Protein AF-A0A920FEV2-F1 (afdb_monomer)

Structure (mmCIF, N/CA/C/O backbone):
data_AF-A0A920FEV2-F1
#
_entry.id   AF-A0A920FEV2-F1
#
loop_
_atom_site.group_PDB
_atom_site.id
_atom_site.type_symbol
_atom_site.label_atom_id
_atom_site.label_alt_id
_atom_site.label_comp_id
_atom_site.label_asym_id
_atom_site.label_entity_id
_atom_site.label_seq_id
_atom_site.pdbx_PDB_ins_code
_atom_site.Cartn_x
_atom_site.Cartn_y
_atom_site.Cartn_z
_atom_site.occupancy
_atom_site.B_iso_or_equiv
_atom_site.auth_seq_id
_atom_site.auth_comp_id
_atom_site.auth_asym_id
_atom_site.auth_atom_id
_atom_site.pdbx_PDB_model_num
ATOM 1 N N . MET A 1 1 ? 6.064 -17.464 8.080 1.00 49.12 1 MET A N 1
ATOM 2 C CA . MET A 1 1 ? 6.009 -16.002 7.852 1.00 49.12 1 MET A CA 1
ATOM 3 C C . MET A 1 1 ? 7.386 -15.571 7.373 1.00 49.12 1 MET A C 1
ATOM 5 O O . MET A 1 1 ? 8.343 -16.009 7.999 1.00 49.12 1 MET A O 1
ATOM 9 N N . PRO A 1 2 ? 7.535 -14.781 6.298 1.00 56.84 2 PRO A N 1
ATOM 10 C CA . PRO A 1 2 ? 8.812 -14.140 6.016 1.00 56.84 2 PRO A CA 1
ATOM 11 C C . PRO A 1 2 ? 9.171 -13.277 7.224 1.00 56.84 2 PRO A C 1
ATOM 13 O O . PRO A 1 2 ? 8.296 -12.681 7.861 1.00 56.84 2 PRO A O 1
ATOM 16 N N . MET A 1 3 ? 10.450 -13.237 7.556 1.00 66.69 3 MET A N 1
ATOM 17 C CA . MET A 1 3 ? 10.929 -12.432 8.664 1.00 66.69 3 MET A CA 1
ATOM 18 C C . MET A 1 3 ? 10.697 -10.952 8.333 1.00 66.69 3 MET A C 1
ATOM 20 O O . MET A 1 3 ? 11.268 -10.420 7.382 1.00 66.69 3 MET A O 1
ATOM 24 N N . PHE A 1 4 ? 9.823 -10.287 9.090 1.00 81.12 4 PHE A N 1
ATOM 25 C CA . PHE A 1 4 ? 9.711 -8.835 9.030 1.00 81.12 4 PHE A CA 1
ATOM 26 C C . PHE A 1 4 ? 10.949 -8.242 9.695 1.00 81.12 4 PHE A C 1
ATOM 28 O O . PHE A 1 4 ? 11.133 -8.378 10.903 1.00 81.12 4 PHE A O 1
ATOM 35 N N . ILE A 1 5 ? 11.789 -7.589 8.899 1.00 90.75 5 ILE A N 1
ATOM 36 C CA . ILE A 1 5 ? 12.959 -6.871 9.393 1.00 90.75 5 ILE A CA 1
ATOM 37 C C . ILE A 1 5 ? 12.549 -5.400 9.527 1.00 90.75 5 ILE A C 1
ATOM 39 O O . ILE A 1 5 ? 12.318 -4.762 8.495 1.00 90.75 5 ILE A O 1
ATOM 43 N N . PRO A 1 6 ? 12.428 -4.844 10.748 1.00 90.69 6 PRO A N 1
ATOM 44 C CA . PRO A 1 6 ? 11.938 -3.486 10.992 1.00 90.69 6 PRO A CA 1
ATOM 45 C C . PRO A 1 6 ? 13.011 -2.422 10.704 1.00 90.69 6 PRO A C 1
ATOM 47 O O . PRO A 1 6 ? 13.294 -1.571 11.542 1.00 90.69 6 PRO A O 1
ATOM 50 N N . SER A 1 7 ? 13.637 -2.462 9.528 1.00 95.12 7 SER A N 1
ATOM 51 C CA . SER A 1 7 ? 14.662 -1.501 9.118 1.00 95.12 7 SER A CA 1
ATOM 52 C C . SER A 1 7 ? 14.256 -0.759 7.851 1.00 95.12 7 SER A C 1
ATOM 54 O O . SER A 1 7 ? 13.486 -1.260 7.027 1.00 95.12 7 SER A O 1
ATOM 56 N N . LYS A 1 8 ? 14.796 0.454 7.685 1.00 95.69 8 LYS A N 1
ATOM 57 C CA . LYS A 1 8 ? 14.594 1.243 6.466 1.00 95.69 8 LYS A CA 1
ATOM 58 C C . LYS A 1 8 ? 15.140 0.507 5.244 1.00 95.69 8 LYS A C 1
ATOM 60 O O . LYS A 1 8 ? 14.426 0.408 4.258 1.00 95.69 8 LYS A O 1
ATOM 65 N N . ASN A 1 9 ? 16.340 -0.066 5.330 1.00 97.19 9 ASN A N 1
ATOM 66 C CA . ASN A 1 9 ? 16.952 -0.788 4.209 1.00 97.19 9 ASN A CA 1
ATOM 67 C C . ASN A 1 9 ? 16.089 -1.974 3.763 1.00 97.19 9 ASN A C 1
ATOM 69 O O . ASN A 1 9 ? 15.736 -2.044 2.594 1.00 97.19 9 ASN A O 1
ATOM 73 N N . ALA A 1 10 ? 15.609 -2.800 4.699 1.00 95.81 10 ALA A N 1
ATOM 74 C CA . ALA A 1 10 ? 14.723 -3.917 4.363 1.00 95.81 10 ALA A CA 1
ATOM 75 C C . ALA A 1 10 ? 13.406 -3.458 3.712 1.00 95.81 10 ALA A C 1
ATOM 77 O O . ALA A 1 10 ? 12.867 -4.141 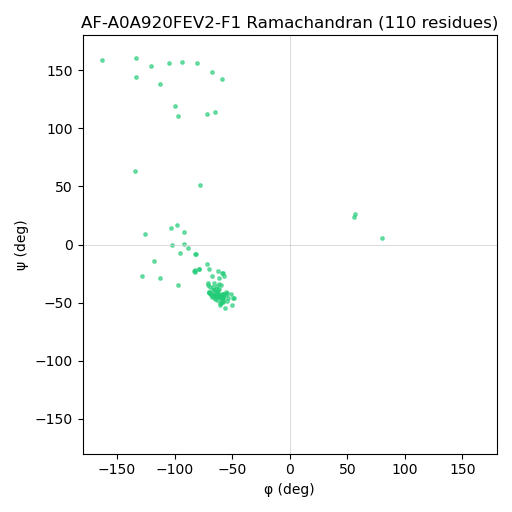2.841 1.00 95.81 10 ALA A O 1
ATOM 78 N N . ALA A 1 11 ? 12.886 -2.291 4.111 1.00 96.25 11 ALA A N 1
ATOM 79 C CA . ALA A 1 11 ? 11.718 -1.696 3.473 1.00 96.25 11 ALA A CA 1
ATOM 80 C C . ALA A 1 11 ? 12.004 -1.291 2.019 1.00 96.25 11 ALA A C 1
ATOM 82 O O . ALA A 1 11 ? 11.190 -1.571 1.143 1.00 96.25 11 ALA A O 1
ATOM 83 N N . LEU A 1 12 ? 13.147 -0.643 1.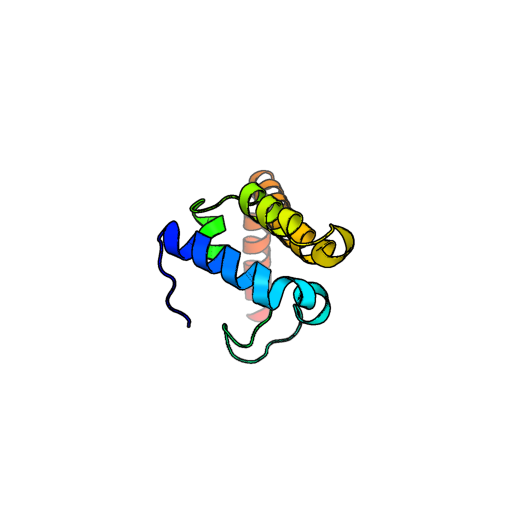766 1.00 97.50 12 LEU A N 1
ATOM 84 C CA . LEU A 1 12 ? 13.565 -0.216 0.427 1.00 97.50 12 LEU A CA 1
ATOM 85 C C . LEU A 1 12 ? 13.819 -1.421 -0.484 1.00 97.50 12 LEU A C 1
ATOM 87 O O . LEU A 1 12 ? 13.301 -1.458 -1.598 1.00 97.50 12 LEU A O 1
ATOM 91 N N . ASP A 1 13 ? 14.521 -2.436 0.017 1.00 96.38 13 ASP A N 1
ATOM 92 C CA . ASP A 1 13 ? 14.793 -3.673 -0.716 1.00 96.38 13 ASP A CA 1
ATOM 93 C C . ASP A 1 13 ? 13.486 -4.371 -1.101 1.00 96.38 13 ASP A C 1
ATOM 95 O O . ASP A 1 13 ? 13.285 -4.738 -2.258 1.00 96.38 13 ASP A O 1
ATOM 99 N N . ARG A 1 14 ? 12.536 -4.462 -0.159 1.00 95.31 14 ARG A N 1
ATOM 100 C CA . ARG A 1 14 ? 11.211 -5.036 -0.420 1.00 95.31 14 ARG A CA 1
ATOM 101 C C . ARG A 1 14 ? 10.425 -4.239 -1.460 1.00 95.31 14 ARG A C 1
ATOM 103 O O . ARG A 1 14 ? 9.747 -4.850 -2.283 1.00 95.31 14 ARG A O 1
ATOM 110 N N . VAL A 1 15 ? 10.472 -2.903 -1.414 1.00 97.31 15 VAL A N 1
ATOM 111 C CA . VAL A 1 15 ? 9.822 -2.038 -2.414 1.00 97.31 15 VAL A CA 1
ATOM 112 C C . VAL A 1 15 ? 10.396 -2.324 -3.796 1.00 97.31 15 VAL A C 1
ATOM 114 O O . VAL A 1 15 ? 9.630 -2.619 -4.710 1.00 97.31 15 VAL A O 1
ATOM 117 N N . ASN A 1 16 ? 11.721 -2.291 -3.927 1.00 97.19 16 ASN A N 1
ATOM 118 C CA . ASN A 1 16 ? 12.402 -2.497 -5.200 1.00 97.19 16 ASN A CA 1
ATOM 119 C C . ASN A 1 16 ? 12.103 -3.884 -5.771 1.00 97.19 16 ASN A C 1
ATOM 121 O O . ASN A 1 16 ? 11.638 -3.978 -6.903 1.00 97.19 16 ASN A O 1
ATOM 125 N N . GLN A 1 17 ? 12.276 -4.931 -4.960 1.00 95.88 17 GLN A N 1
ATOM 126 C CA . GLN A 1 17 ? 12.008 -6.313 -5.351 1.00 95.88 17 GLN A CA 1
ATOM 127 C C . GLN A 1 17 ? 10.554 -6.505 -5.802 1.00 95.88 17 GLN A C 1
ATOM 129 O O . GLN A 1 17 ? 10.279 -7.078 -6.852 1.00 95.88 17 GLN A O 1
ATOM 134 N N . TYR A 1 18 ? 9.590 -6.014 -5.019 1.00 96.62 18 TYR A N 1
ATOM 135 C CA . TYR A 1 18 ? 8.180 -6.178 -5.362 1.00 96.62 18 TYR A CA 1
ATOM 136 C C . TYR A 1 18 ? 7.812 -5.449 -6.658 1.00 96.62 18 TYR A C 1
ATOM 138 O O . TYR A 1 18 ? 7.071 -5.993 -7.484 1.00 96.62 18 TYR A O 1
ATOM 146 N N . ILE A 1 19 ? 8.305 -4.217 -6.827 1.00 97.62 19 ILE A N 1
ATOM 147 C CA . ILE A 1 19 ? 8.016 -3.415 -8.013 1.00 97.62 19 ILE A CA 1
ATOM 148 C C . ILE A 1 19 ? 8.583 -4.101 -9.256 1.00 97.62 19 ILE A C 1
ATOM 150 O O . ILE A 1 19 ? 7.839 -4.255 -10.220 1.00 97.62 19 ILE A O 1
ATOM 154 N N . SER A 1 20 ? 9.836 -4.559 -9.227 1.00 96.31 20 SER A N 1
ATOM 155 C CA . SER A 1 20 ? 10.470 -5.187 -10.390 1.00 96.31 20 SER A CA 1
ATOM 156 C C . SER A 1 20 ? 9.887 -6.560 -10.740 1.00 96.31 20 SER A C 1
ATOM 158 O O . SER A 1 20 ? 9.771 -6.882 -11.920 1.00 96.31 20 SER A O 1
ATOM 160 N N . GLU A 1 21 ? 9.512 -7.372 -9.748 1.00 94.94 21 GLU A N 1
ATOM 161 C CA . GLU A 1 21 ? 9.153 -8.780 -9.977 1.00 94.94 21 GLU A CA 1
ATOM 162 C C . GLU A 1 21 ? 7.645 -9.024 -10.111 1.00 94.94 21 GLU A C 1
ATOM 164 O O . GLU A 1 21 ? 7.219 -9.926 -10.833 1.00 94.94 21 GLU A O 1
ATOM 169 N N . LYS A 1 22 ? 6.810 -8.276 -9.378 1.00 96.00 22 LYS A N 1
ATOM 170 C CA . LYS A 1 22 ? 5.418 -8.694 -9.114 1.00 96.00 22 LYS A CA 1
ATOM 171 C C . LYS A 1 22 ? 4.365 -7.651 -9.431 1.00 96.00 22 LYS A C 1
ATOM 173 O O . LYS A 1 22 ? 3.226 -8.023 -9.725 1.00 96.00 22 LYS A O 1
ATOM 178 N N . LEU A 1 23 ? 4.709 -6.365 -9.380 1.00 97.31 23 LEU A N 1
ATOM 179 C CA . LEU A 1 23 ? 3.736 -5.278 -9.477 1.00 97.31 23 LEU A CA 1
ATOM 180 C C . LEU A 1 23 ? 2.865 -5.360 -10.740 1.00 97.31 23 LEU A C 1
ATOM 182 O O . LEU A 1 23 ? 1.653 -5.166 -10.653 1.00 97.31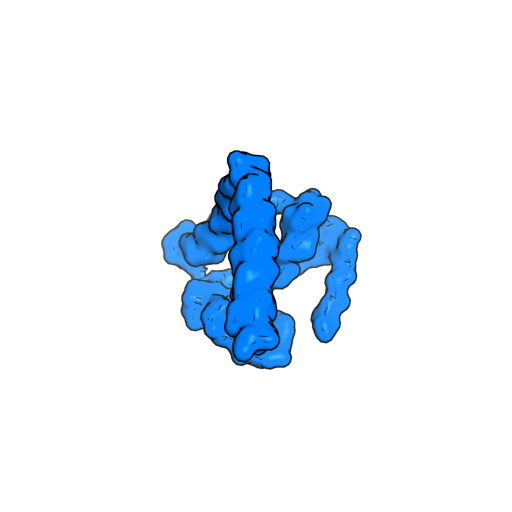 23 LEU A O 1
ATOM 186 N N . ILE A 1 24 ? 3.443 -5.714 -11.891 1.00 96.88 24 ILE A N 1
ATOM 187 C CA . ILE A 1 24 ? 2.709 -5.792 -13.165 1.00 96.88 24 ILE A CA 1
ATOM 188 C C . ILE A 1 24 ? 1.579 -6.839 -13.154 1.00 96.88 24 ILE A C 1
ATOM 190 O O . ILE A 1 24 ? 0.610 -6.734 -13.903 1.00 96.88 24 ILE A O 1
ATOM 194 N N . HIS A 1 25 ? 1.667 -7.836 -12.273 1.00 96.62 25 HIS A N 1
ATOM 195 C CA . HIS A 1 25 ? 0.674 -8.898 -12.127 1.00 96.62 25 HIS A CA 1
ATOM 196 C C . HIS A 1 25 ? -0.351 -8.619 -11.022 1.00 96.62 25 HIS A C 1
ATOM 198 O O . HIS A 1 25 ? -1.343 -9.351 -10.921 1.00 96.62 25 HIS A O 1
ATOM 204 N N . TYR A 1 26 ? -0.158 -7.554 -10.232 1.00 96.88 26 TYR A N 1
ATOM 205 C CA . TYR A 1 26 ? -0.970 -7.236 -9.057 1.00 96.88 26 TYR A CA 1
ATOM 206 C C . TYR A 1 26 ? -2.469 -7.260 -9.363 1.00 96.88 26 TYR A C 1
ATOM 208 O O . TYR A 1 26 ? -3.226 -7.982 -8.718 1.00 96.88 26 TYR A O 1
ATOM 216 N N . GLN A 1 27 ? -2.908 -6.538 -10.398 1.00 96.06 27 GLN A N 1
ATOM 217 C CA . GLN A 1 27 ? -4.329 -6.436 -10.744 1.00 96.06 27 GLN A CA 1
ATOM 218 C C . GLN A 1 27 ? -4.984 -7.808 -10.955 1.00 96.06 27 GLN A C 1
ATOM 220 O O . GLN A 1 27 ? -6.087 -8.034 -10.455 1.00 96.06 27 GLN A O 1
ATOM 225 N N . SER A 1 28 ? -4.288 -8.708 -11.655 1.00 96.12 28 SER A N 1
ATOM 226 C CA . SER A 1 28 ? -4.784 -10.037 -12.031 1.00 96.12 28 SER A CA 1
ATOM 227 C C . SER A 1 28 ? -4.662 -11.097 -10.933 1.00 96.12 28 SER A C 1
ATOM 229 O O . SER A 1 28 ? -5.371 -12.097 -10.981 1.00 96.12 28 SER A O 1
ATOM 231 N N . LYS A 1 29 ? -3.767 -10.906 -9.955 1.00 95.81 29 LYS A N 1
ATOM 232 C CA . LYS A 1 29 ? -3.408 -11.940 -8.968 1.00 95.81 29 LYS A CA 1
ATOM 233 C C . LYS A 1 29 ? -3.733 -11.572 -7.519 1.00 95.81 29 LYS A C 1
ATOM 235 O O . LYS A 1 29 ? -3.745 -12.459 -6.677 1.00 95.81 29 LYS A O 1
ATOM 240 N N . ARG A 1 30 ? -4.035 -10.302 -7.209 1.00 91.75 30 ARG A N 1
ATOM 241 C CA . ARG A 1 30 ? -4.228 -9.807 -5.826 1.00 91.75 30 ARG A CA 1
ATOM 242 C C . ARG A 1 30 ? -5.314 -10.518 -5.012 1.00 91.75 30 ARG A C 1
ATOM 244 O O . ARG A 1 30 ? -5.262 -10.472 -3.791 1.00 91.75 30 ARG A O 1
ATOM 251 N N . ASN A 1 31 ? -6.299 -11.125 -5.676 1.00 94.19 31 ASN A N 1
ATOM 252 C CA . ASN A 1 31 ? -7.439 -11.778 -5.023 1.00 94.19 31 ASN A CA 1
ATOM 253 C C . ASN A 1 31 ? -7.207 -13.275 -4.762 1.00 94.19 31 ASN A C 1
ATOM 255 O O . ASN A 1 31 ? -8.121 -13.960 -4.316 1.00 94.19 31 ASN A O 1
ATOM 259 N N . HIS A 1 32 ? -6.039 -13.804 -5.125 1.00 93.62 32 HIS A N 1
ATOM 260 C CA . HIS A 1 32 ? -5.730 -15.224 -5.031 1.00 93.62 32 HIS A CA 1
ATOM 261 C C . HIS A 1 32 ? -4.647 -15.423 -3.975 1.00 93.62 32 HIS A C 1
ATOM 263 O O . HIS A 1 32 ? -3.683 -14.658 -3.933 1.00 93.62 32 HIS A O 1
ATOM 269 N N . ASP A 1 33 ? -4.805 -16.463 -3.160 1.00 91.25 33 ASP A N 1
ATOM 270 C CA . ASP A 1 33 ? -3.769 -16.909 -2.236 1.00 91.25 33 ASP A CA 1
ATOM 271 C C . ASP A 1 33 ? -3.025 -18.107 -2.833 1.00 91.25 33 ASP A C 1
ATOM 273 O O . ASP A 1 33 ? -3.611 -19.152 -3.110 1.00 91.25 33 ASP A O 1
ATOM 277 N N . PHE A 1 34 ? -1.724 -17.934 -3.044 1.00 90.81 34 PHE A N 1
ATOM 278 C CA . PHE A 1 34 ? -0.803 -18.948 -3.550 1.00 90.81 34 PHE A CA 1
ATOM 279 C C . PHE A 1 34 ? -0.025 -19.642 -2.417 1.00 90.81 34 PHE A C 1
ATOM 281 O O . PHE A 1 34 ? 1.008 -20.268 -2.664 1.00 90.81 34 PHE A O 1
ATOM 288 N N . GLY A 1 35 ? -0.485 -19.519 -1.167 1.00 83.75 35 GLY A N 1
ATOM 289 C CA . GLY A 1 35 ? -0.027 -20.319 -0.026 1.00 83.75 35 GLY A CA 1
ATOM 290 C C . GLY A 1 35 ? 1.287 -19.865 0.617 1.00 83.75 35 GLY A C 1
ATOM 291 O O . GLY A 1 35 ? 1.789 -20.528 1.522 1.00 83.75 35 GLY A O 1
ATOM 292 N N . GLY A 1 36 ? 1.860 -18.739 0.189 1.00 81.25 36 GLY A N 1
ATOM 293 C CA . GLY A 1 36 ? 3.143 -18.248 0.688 1.00 81.25 36 GLY A CA 1
ATOM 294 C C . GLY A 1 36 ? 3.383 -16.780 0.357 1.00 81.25 36 GLY A C 1
ATOM 295 O O . GLY A 1 36 ? 2.774 -16.217 -0.546 1.00 81.25 36 GLY A O 1
ATOM 296 N N . VAL A 1 37 ? 4.275 -16.120 1.097 1.00 76.44 37 VAL A N 1
ATOM 297 C CA . VAL A 1 37 ? 4.570 -14.698 0.842 1.00 76.44 37 VAL A CA 1
ATOM 298 C C . VAL A 1 37 ? 5.305 -14.508 -0.475 1.00 76.44 37 VAL A C 1
ATOM 300 O O . VAL A 1 37 ? 4.958 -13.625 -1.260 1.00 76.44 37 VAL A O 1
ATOM 303 N N . ASP A 1 38 ? 6.269 -15.375 -0.759 1.00 81.81 38 ASP A N 1
ATOM 304 C CA . ASP A 1 38 ? 7.047 -15.265 -1.986 1.00 81.81 38 ASP A CA 1
ATOM 305 C C . ASP A 1 38 ? 6.287 -15.801 -3.206 1.00 81.81 38 ASP A C 1
ATOM 307 O O . ASP A 1 38 ? 6.546 -15.345 -4.316 1.00 81.81 38 ASP A O 1
ATOM 311 N N . SER A 1 39 ? 5.278 -16.656 -3.022 1.00 85.19 39 SER A N 1
ATOM 312 C CA . SER A 1 39 ? 4.373 -17.077 -4.101 1.00 85.19 39 SER A CA 1
ATOM 313 C C . SER A 1 39 ? 3.234 -16.083 -4.36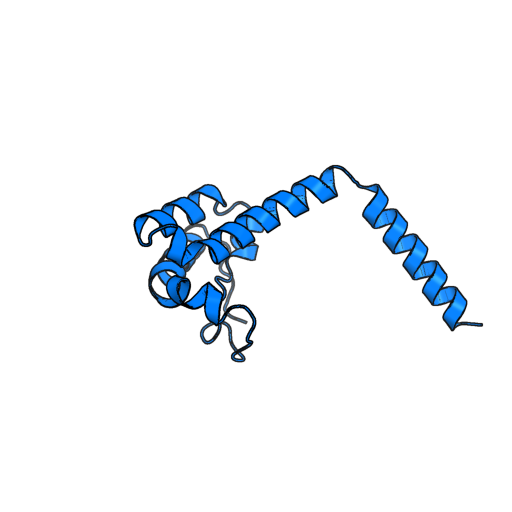1 1.00 85.19 39 SER A C 1
ATOM 315 O O . SER A 1 39 ? 2.691 -16.044 -5.463 1.00 85.19 39 SER A O 1
ATOM 317 N N . ASN A 1 40 ? 2.883 -15.245 -3.381 1.00 91.69 40 ASN A N 1
ATOM 318 C CA . ASN A 1 40 ? 1.820 -14.254 -3.515 1.00 91.69 40 ASN A CA 1
ATOM 319 C C . ASN A 1 40 ? 2.259 -12.984 -4.256 1.00 91.69 40 ASN A C 1
ATOM 321 O O . ASN A 1 40 ? 3.431 -12.599 -4.281 1.00 91.69 40 ASN A O 1
ATOM 325 N N . TYR A 1 41 ? 1.264 -12.299 -4.821 1.00 94.25 41 TYR A N 1
ATOM 326 C CA . TYR A 1 41 ? 1.436 -11.106 -5.656 1.00 94.25 41 TYR A CA 1
ATOM 327 C C . TYR A 1 41 ? 1.096 -9.799 -4.938 1.00 94.25 41 TYR A C 1
ATOM 329 O O . TYR A 1 41 ? 0.951 -8.767 -5.583 1.00 94.25 41 TYR A O 1
ATOM 337 N N . VAL A 1 42 ? 0.965 -9.818 -3.612 1.00 94.12 42 VAL A N 1
ATOM 338 C CA . VAL A 1 42 ? 0.825 -8.603 -2.797 1.00 94.12 42 VAL A CA 1
ATOM 339 C C . VAL A 1 42 ? 2.191 -8.147 -2.275 1.00 94.12 42 VAL A C 1
ATOM 341 O O . VAL A 1 42 ? 3.124 -8.937 -2.173 1.00 94.12 42 VAL A O 1
ATOM 344 N N . SER A 1 43 ? 2.325 -6.862 -1.939 1.00 93.88 43 SER A N 1
ATOM 345 C CA . SER A 1 43 ? 3.633 -6.243 -1.659 1.00 93.88 43 SER A CA 1
ATOM 346 C C . SER A 1 43 ? 4.217 -6.524 -0.278 1.00 93.88 43 SER A C 1
ATOM 348 O O . SER A 1 43 ? 5.414 -6.351 -0.066 1.00 93.88 43 SER A O 1
ATOM 350 N N . TYR A 1 44 ? 3.373 -6.912 0.681 1.00 93.50 44 TYR A N 1
ATOM 351 C CA . TYR A 1 44 ? 3.744 -7.056 2.093 1.00 93.50 44 TYR A CA 1
ATOM 352 C C . TYR A 1 44 ? 4.353 -5.784 2.723 1.00 93.50 44 TYR A C 1
ATOM 354 O O . TYR A 1 44 ? 5.025 -5.851 3.749 1.00 93.50 44 TYR A O 1
ATOM 362 N N . LEU A 1 45 ? 4.062 -4.598 2.169 1.00 94.56 45 LEU A N 1
ATOM 363 C CA . LEU A 1 45 ? 4.581 -3.313 2.667 1.00 94.56 45 LEU A CA 1
ATOM 364 C C . LEU A 1 45 ? 3.801 -2.732 3.858 1.00 94.56 45 LEU A C 1
ATOM 366 O O . LEU A 1 45 ? 4.222 -1.742 4.459 1.00 94.56 45 LEU A O 1
ATOM 370 N N . SER A 1 46 ? 2.666 -3.333 4.224 1.00 93.62 46 SER A N 1
ATOM 371 C CA . SER A 1 46 ? 1.772 -2.841 5.281 1.00 93.62 46 SER A CA 1
ATOM 372 C C . SER A 1 46 ? 2.465 -2.538 6.620 1.00 93.62 46 SER A C 1
ATOM 374 O O . SER A 1 46 ? 2.152 -1.489 7.193 1.00 93.62 46 SER A O 1
ATOM 376 N N . PRO A 1 47 ? 3.401 -3.370 7.128 1.00 93.06 47 PRO A N 1
ATOM 377 C CA . PRO A 1 47 ? 4.126 -3.066 8.362 1.00 93.06 47 PRO A CA 1
ATOM 378 C C . PRO A 1 47 ? 4.998 -1.807 8.234 1.00 93.06 47 PRO A C 1
ATOM 380 O O . PRO A 1 47 ? 4.923 -0.916 9.081 1.00 93.06 47 PRO A O 1
ATOM 383 N N . TYR A 1 48 ? 5.745 -1.670 7.134 1.00 95.44 48 TYR A N 1
ATOM 384 C CA . TYR A 1 48 ? 6.609 -0.512 6.882 1.00 95.44 48 TYR A CA 1
ATOM 385 C C . TYR A 1 48 ? 5.810 0.791 6.752 1.00 95.44 48 TYR A C 1
ATOM 387 O O . TYR A 1 48 ? 6.173 1.810 7.340 1.00 95.44 48 TYR A O 1
ATOM 395 N N . LEU A 1 49 ? 4.668 0.744 6.058 1.00 94.94 49 LEU A N 1
ATOM 396 C CA . LEU A 1 49 ? 3.758 1.884 5.904 1.00 94.94 49 LEU A CA 1
ATOM 397 C C . LEU A 1 49 ? 3.023 2.235 7.207 1.00 94.94 49 LEU A C 1
ATOM 399 O O . LEU A 1 49 ? 2.690 3.395 7.455 1.00 94.94 49 LEU A O 1
ATOM 403 N N . ARG A 1 50 ? 2.710 1.246 8.059 1.00 92.81 50 ARG A N 1
ATOM 404 C CA . ARG A 1 50 ? 2.049 1.473 9.362 1.00 92.81 50 ARG A CA 1
ATOM 405 C C . ARG A 1 50 ? 2.931 2.278 10.294 1.00 92.81 50 ARG A C 1
ATOM 407 O O . ARG A 1 50 ? 2.438 3.227 10.898 1.00 92.81 50 ARG A O 1
ATOM 414 N N . HIS A 1 51 ? 4.206 1.927 10.351 1.00 92.44 51 HIS A N 1
ATOM 415 C CA . HIS A 1 51 ? 5.176 2.560 11.235 1.00 92.44 51 HIS A CA 1
ATOM 416 C C . HIS A 1 51 ? 5.922 3.732 10.584 1.00 92.44 51 HIS A C 1
ATOM 418 O O . HIS A 1 51 ? 6.875 4.229 11.170 1.00 92.44 51 HIS A O 1
ATOM 424 N N . ARG A 1 52 ? 5.486 4.193 9.399 1.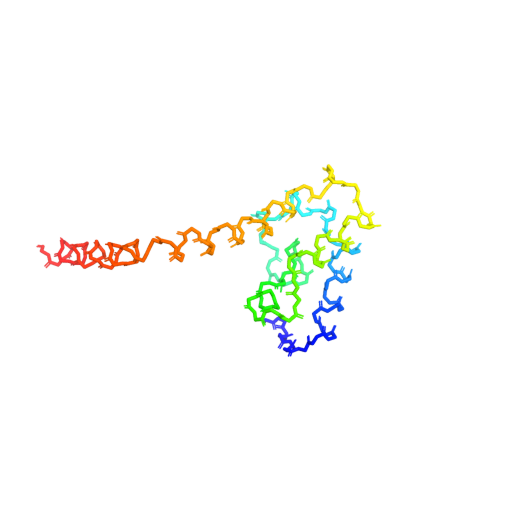00 93.56 52 ARG A N 1
ATOM 425 C CA . ARG A 1 52 ? 6.104 5.311 8.658 1.00 93.56 52 ARG A CA 1
ATOM 426 C C . ARG A 1 52 ? 7.598 5.107 8.357 1.00 93.56 52 ARG A C 1
ATOM 428 O O . ARG A 1 52 ? 8.316 6.077 8.152 1.00 93.56 52 ARG A O 1
ATOM 435 N N . VAL A 1 53 ? 8.055 3.854 8.270 1.00 96.56 53 VAL A N 1
ATOM 436 C CA . VAL A 1 53 ? 9.425 3.520 7.831 1.00 96.56 53 VAL A CA 1
ATOM 437 C C . VAL A 1 53 ? 9.639 3.970 6.382 1.00 96.56 53 VAL A C 1
ATOM 439 O O . VAL A 1 53 ? 10.711 4.447 6.018 1.00 96.56 53 VAL A O 1
ATOM 442 N N . ILE A 1 54 ? 8.581 3.855 5.577 1.00 96.69 54 ILE A N 1
ATOM 443 C CA . ILE A 1 54 ? 8.441 4.414 4.230 1.00 96.69 54 ILE A CA 1
ATOM 444 C C . ILE A 1 54 ? 7.071 5.093 4.112 1.00 96.69 54 ILE A C 1
ATOM 446 O O . ILE A 1 54 ? 6.158 4.812 4.899 1.00 96.69 54 ILE A O 1
ATOM 450 N N . THR A 1 55 ? 6.918 5.978 3.130 1.00 96.94 55 THR A N 1
ATOM 451 C CA . THR A 1 55 ? 5.668 6.704 2.869 1.00 96.94 55 THR A CA 1
ATOM 452 C C . THR A 1 55 ? 4.934 6.145 1.655 1.00 96.94 55 THR A C 1
ATOM 454 O O . THR A 1 55 ? 5.535 5.546 0.764 1.00 96.94 55 THR A O 1
ATOM 457 N N . GLU A 1 56 ? 3.622 6.363 1.606 1.00 97.44 56 GLU A N 1
ATOM 458 C CA . GLU A 1 56 ? 2.792 6.040 0.445 1.00 97.44 56 GLU A CA 1
ATOM 459 C C . GLU A 1 56 ? 3.293 6.762 -0.816 1.00 97.44 56 GLU A C 1
ATOM 461 O O . GLU A 1 56 ? 3.420 6.142 -1.869 1.00 97.44 56 GLU A O 1
ATOM 466 N N . GLU A 1 57 ? 3.652 8.043 -0.687 1.00 97.81 57 GLU A N 1
ATOM 467 C CA . GLU A 1 57 ? 4.211 8.862 -1.770 1.00 97.81 57 GLU A CA 1
ATOM 468 C C . GLU A 1 57 ? 5.497 8.258 -2.343 1.00 97.81 57 GLU A C 1
ATOM 470 O O . GLU A 1 57 ? 5.629 8.137 -3.560 1.00 97.81 57 GLU A O 1
ATOM 475 N N . TYR A 1 58 ? 6.423 7.824 -1.478 1.00 98.12 58 TYR A N 1
ATOM 476 C CA . TYR A 1 58 ? 7.663 7.185 -1.909 1.00 98.12 58 TYR A CA 1
ATOM 477 C C . TYR A 1 58 ? 7.375 5.935 -2.749 1.00 98.12 58 TYR A C 1
ATOM 479 O O . TYR A 1 58 ? 7.892 5.808 -3.857 1.00 98.12 58 TYR A O 1
ATOM 487 N N . VAL A 1 59 ? 6.506 5.045 -2.259 1.00 98.19 59 VAL A N 1
ATOM 488 C CA . VAL A 1 59 ? 6.163 3.793 -2.954 1.00 98.19 59 VAL A CA 1
ATOM 489 C C . VAL A 1 59 ? 5.490 4.070 -4.301 1.00 98.19 59 VAL A C 1
ATOM 491 O O . VAL A 1 59 ? 5.852 3.454 -5.302 1.00 98.19 59 VAL A O 1
ATOM 494 N N . ILE A 1 60 ? 4.544 5.015 -4.348 1.00 98.31 60 ILE A N 1
ATOM 495 C CA . ILE A 1 60 ? 3.857 5.405 -5.588 1.00 98.31 60 ILE A CA 1
ATOM 496 C C . ILE A 1 60 ? 4.857 5.983 -6.596 1.00 98.31 60 ILE A C 1
ATOM 498 O O . ILE A 1 60 ? 4.822 5.610 -7.768 1.00 98.31 60 ILE A O 1
ATOM 502 N N . LYS A 1 61 ? 5.785 6.838 -6.149 1.00 98.50 61 LYS A N 1
ATOM 503 C CA . LYS A 1 61 ? 6.819 7.426 -7.009 1.00 98.50 61 LYS A CA 1
ATOM 504 C C . LYS A 1 61 ? 7.753 6.365 -7.598 1.00 98.50 61 LYS A C 1
ATOM 506 O O . LYS A 1 61 ? 8.025 6.420 -8.791 1.00 98.50 61 LYS A O 1
ATOM 511 N N . GLN A 1 62 ? 8.202 5.394 -6.797 1.00 98.44 62 GLN A N 1
ATOM 512 C CA . GLN A 1 62 ? 9.033 4.282 -7.288 1.00 98.44 62 GLN A CA 1
ATOM 513 C C . GLN A 1 62 ? 8.282 3.394 -8.293 1.00 98.44 62 GLN A C 1
ATOM 515 O O . GLN A 1 62 ? 8.846 2.941 -9.285 1.00 98.44 62 GLN A O 1
ATOM 520 N N . ALA A 1 63 ? 6.990 3.154 -8.066 1.00 98.25 63 ALA A N 1
ATOM 521 C CA . ALA A 1 63 ? 6.182 2.354 -8.980 1.00 98.25 63 ALA A CA 1
ATOM 522 C C . ALA A 1 63 ? 5.988 3.06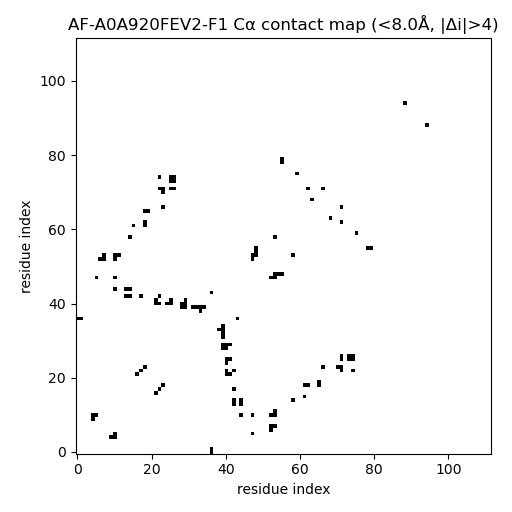9 -10.330 1.00 98.25 63 ALA A C 1
ATOM 524 O O . ALA A 1 63 ? 6.174 2.466 -11.388 1.00 98.25 63 ALA A O 1
ATOM 525 N N . LEU A 1 64 ? 5.677 4.369 -10.290 1.00 98.44 64 LEU A N 1
ATOM 526 C CA . LEU A 1 64 ? 5.484 5.203 -11.479 1.00 98.44 64 LEU A CA 1
ATOM 527 C C . LEU A 1 64 ? 6.782 5.488 -12.245 1.00 98.44 64 LEU A C 1
ATOM 529 O O . LEU A 1 64 ? 6.712 5.802 -13.429 1.00 98.44 64 LEU A O 1
ATOM 533 N N . SER A 1 65 ? 7.957 5.360 -11.618 1.00 98.06 65 SER A N 1
ATOM 534 C CA . SER A 1 65 ? 9.228 5.465 -12.346 1.00 98.06 65 SER A CA 1
ATOM 535 C C . SER A 1 65 ? 9.523 4.260 -13.243 1.00 98.06 65 SER A C 1
ATOM 537 O O . SER A 1 65 ? 10.374 4.373 -14.119 1.00 98.06 65 SER A O 1
ATOM 539 N N . LEU A 1 66 ? 8.844 3.123 -13.041 1.00 97.75 66 LEU A N 1
ATOM 540 C CA . LEU A 1 66 ? 9.064 1.895 -13.819 1.00 97.75 66 LEU A CA 1
ATOM 541 C C . LEU A 1 66 ? 7.880 1.504 -14.706 1.00 97.75 66 LEU A C 1
ATOM 543 O O . LEU A 1 66 ? 8.086 0.901 -15.758 1.00 97.75 66 LEU A O 1
ATOM 547 N N . TYR A 1 67 ? 6.649 1.849 -14.321 1.00 98.06 67 TYR A N 1
ATOM 548 C CA . TYR A 1 67 ? 5.456 1.466 -15.072 1.00 98.06 67 TYR A CA 1
ATOM 549 C C . TYR A 1 67 ? 4.499 2.643 -15.275 1.00 98.06 67 TYR A C 1
ATOM 551 O O . TYR A 1 67 ? 4.317 3.458 -14.368 1.00 98.06 67 TYR A O 1
ATOM 559 N N . PRO A 1 68 ? 3.817 2.715 -16.433 1.00 97.56 68 PRO A N 1
ATOM 560 C CA . PRO A 1 68 ? 2.793 3.723 -16.660 1.00 97.56 68 PRO A CA 1
ATOM 561 C C . PRO A 1 68 ? 1.585 3.484 -15.746 1.00 97.56 68 PRO A C 1
ATOM 563 O O . PRO A 1 68 ? 1.236 2.343 -15.431 1.00 97.56 68 PRO A O 1
ATOM 566 N N . PHE A 1 69 ? 0.911 4.570 -15.358 1.00 97.81 69 PHE A N 1
ATOM 567 C CA . PHE A 1 69 ? -0.203 4.554 -14.403 1.00 97.81 69 PHE A CA 1
ATOM 568 C C . PHE A 1 69 ? -1.263 3.489 -14.719 1.00 97.81 69 PHE A C 1
ATOM 570 O O . PHE A 1 69 ? -1.637 2.721 -13.840 1.00 97.81 69 PHE A O 1
ATOM 577 N N . ASN A 1 70 ? -1.692 3.378 -15.977 1.00 97.38 70 ASN A N 1
ATOM 578 C CA . ASN A 1 70 ? -2.725 2.428 -16.405 1.00 97.38 70 ASN A CA 1
ATOM 579 C C . ASN A 1 70 ? -2.380 0.952 -16.129 1.00 97.38 70 ASN A C 1
ATOM 581 O O . ASN A 1 70 ? -3.281 0.128 -16.010 1.00 97.38 70 ASN A O 1
ATOM 585 N N . LYS A 1 71 ? -1.095 0.595 -16.030 1.00 97.31 71 LYS A N 1
ATOM 586 C CA . LYS A 1 71 ? -0.656 -0.775 -15.722 1.00 97.31 71 LYS A CA 1
ATOM 587 C C . LYS A 1 71 ? -0.669 -1.085 -14.229 1.00 97.31 71 LYS A C 1
ATOM 589 O O . LYS A 1 71 ? -0.739 -2.251 -13.852 1.00 97.31 71 LYS A O 1
ATOM 594 N N . ILE A 1 72 ? -0.590 -0.058 -13.387 1.00 98.25 72 ILE A N 1
ATOM 595 C CA . ILE A 1 72 ? -0.409 -0.190 -11.936 1.00 98.25 72 ILE A CA 1
ATOM 596 C C . ILE A 1 72 ? -1.483 0.545 -11.131 1.00 98.25 72 ILE A C 1
ATOM 598 O O . ILE A 1 72 ? -1.394 0.630 -9.906 1.00 98.25 72 ILE A O 1
ATOM 602 N N . GLU A 1 73 ? -2.520 1.044 -11.804 1.00 98.25 73 GLU A N 1
ATOM 603 C CA . GLU A 1 73 ? -3.608 1.824 -11.222 1.00 98.25 73 GLU A CA 1
ATOM 604 C C . GLU A 1 73 ? -4.175 1.123 -9.990 1.00 98.25 73 GLU A C 1
ATOM 606 O O . GLU A 1 73 ? -4.327 1.737 -8.934 1.00 98.25 73 GLU A O 1
ATOM 611 N N . LYS A 1 74 ? -4.429 -0.188 -10.092 1.00 97.81 74 LYS A N 1
ATOM 612 C CA . LYS A 1 74 ? -5.054 -0.918 -8.993 1.00 97.81 74 LYS A CA 1
ATOM 613 C C . LYS A 1 74 ? -4.175 -0.986 -7.749 1.00 97.81 74 LYS A C 1
ATOM 615 O O . LYS A 1 74 ? -4.695 -0.934 -6.643 1.00 97.81 74 LYS A O 1
ATOM 620 N N . PHE A 1 75 ? -2.857 -1.046 -7.917 1.00 98.00 75 PHE A N 1
ATOM 621 C CA . PHE A 1 75 ? -1.919 -0.993 -6.800 1.00 98.00 75 PHE A CA 1
ATOM 622 C C . PHE A 1 75 ? -1.903 0.390 -6.135 1.00 98.00 75 PHE A C 1
ATOM 624 O O . PHE A 1 75 ? -1.957 0.485 -4.910 1.00 98.00 75 PHE A O 1
ATOM 631 N N . ILE A 1 76 ? -1.898 1.464 -6.932 1.00 98.00 76 ILE A N 1
ATOM 632 C CA . ILE A 1 76 ? -1.949 2.841 -6.418 1.00 98.00 76 ILE A CA 1
ATOM 633 C C . ILE A 1 76 ? -3.262 3.088 -5.665 1.00 98.00 76 ILE A C 1
ATOM 635 O O . ILE A 1 76 ? -3.236 3.638 -4.563 1.00 98.00 76 ILE A O 1
ATOM 639 N N . GLN A 1 77 ? -4.397 2.635 -6.210 1.00 97.88 77 GLN A N 1
ATOM 640 C CA . GLN A 1 77 ? -5.695 2.736 -5.541 1.00 97.88 77 GLN A CA 1
ATOM 641 C C . GLN A 1 77 ? -5.646 2.119 -4.138 1.00 97.88 77 GLN A C 1
ATOM 643 O O . GLN A 1 77 ? -6.102 2.746 -3.192 1.00 97.88 77 GLN A O 1
ATOM 648 N N . GLU A 1 78 ? -5.063 0.933 -3.970 1.00 96.94 78 GLU A N 1
ATOM 649 C CA . GLU A 1 78 ? -5.004 0.224 -2.680 1.00 96.94 78 GLU A CA 1
ATOM 650 C C . GLU A 1 78 ? -4.134 0.956 -1.642 1.00 96.94 78 GLU A C 1
ATOM 652 O O . GLU A 1 78 ? -4.486 1.039 -0.461 1.00 96.94 78 GLU A O 1
ATOM 657 N N . ILE A 1 79 ? -3.038 1.586 -2.082 1.00 96.44 79 ILE A N 1
ATOM 658 C CA . ILE A 1 79 ? -2.233 2.473 -1.229 1.00 96.44 79 ILE A CA 1
ATOM 659 C C . ILE A 1 79 ? -3.062 3.681 -0.762 1.00 96.44 79 ILE A C 1
ATOM 661 O O . ILE A 1 79 ? -3.027 4.049 0.417 1.00 96.44 79 ILE A O 1
ATOM 665 N N . LEU A 1 80 ? -3.824 4.298 -1.667 1.00 96.31 80 LEU A N 1
ATOM 666 C CA . LEU A 1 80 ? -4.656 5.460 -1.348 1.00 96.31 80 LEU A CA 1
ATOM 667 C C . LEU A 1 80 ? -5.852 5.087 -0.463 1.00 96.31 80 LEU A C 1
ATOM 669 O O . LEU A 1 80 ? -6.126 5.795 0.508 1.00 96.31 80 LEU A O 1
ATOM 673 N N . TRP A 1 81 ? -6.502 3.948 -0.720 1.00 96.19 81 TRP A N 1
ATOM 674 C CA . TRP A 1 81 ? -7.590 3.406 0.099 1.00 96.19 81 TRP A CA 1
ATOM 675 C C . TRP A 1 81 ? -7.174 3.257 1.556 1.00 96.19 81 TRP A C 1
ATOM 677 O O . TRP A 1 81 ? -7.921 3.633 2.458 1.00 96.19 81 TRP A O 1
ATOM 687 N N . ARG A 1 82 ? -5.952 2.781 1.805 1.00 92.94 82 ARG A N 1
ATOM 688 C CA . ARG A 1 82 ? -5.400 2.682 3.158 1.00 92.94 82 ARG A CA 1
ATOM 689 C C . ARG A 1 82 ? -5.354 4.037 3.872 1.00 92.94 82 ARG A C 1
ATOM 691 O O . ARG A 1 82 ? -5.732 4.130 5.042 1.00 92.94 82 ARG A O 1
ATOM 698 N N . THR A 1 83 ? -4.874 5.075 3.192 1.00 91.44 83 THR A N 1
ATOM 699 C CA . THR A 1 83 ? -4.780 6.433 3.754 1.00 91.44 83 THR A CA 1
ATOM 700 C C . THR A 1 83 ? -6.163 7.027 3.983 1.00 91.44 83 THR A C 1
ATOM 702 O O . THR A 1 83 ? -6.429 7.569 5.057 1.00 91.44 83 THR A O 1
ATOM 705 N N . TYR A 1 84 ? -7.060 6.852 3.012 1.00 95.25 84 TYR A N 1
ATOM 706 C CA . TYR A 1 84 ? -8.450 7.274 3.106 1.00 95.25 84 TYR A CA 1
ATOM 707 C C . TYR A 1 84 ? -9.142 6.663 4.328 1.00 95.25 84 TYR A C 1
ATOM 709 O O . TYR A 1 84 ? -9.642 7.401 5.175 1.00 95.25 84 TYR A O 1
ATOM 717 N N . TRP A 1 85 ? -9.113 5.334 4.475 1.00 94.69 85 TRP A N 1
ATOM 718 C CA . TRP A 1 85 ? -9.770 4.645 5.589 1.00 94.69 85 TRP A CA 1
ATOM 719 C C . TRP A 1 85 ? -9.212 5.066 6.942 1.00 94.69 85 TRP A C 1
ATOM 721 O O . TRP A 1 85 ? -9.974 5.251 7.891 1.00 94.69 85 TRP A O 1
ATOM 731 N N . LYS A 1 86 ? -7.894 5.278 7.033 1.00 90.81 86 LYS A N 1
ATOM 732 C CA . LYS A 1 86 ? -7.272 5.790 8.256 1.00 90.81 86 LYS A CA 1
ATOM 733 C C . LYS A 1 86 ? -7.845 7.157 8.639 1.00 90.81 86 LYS A C 1
ATOM 735 O O . LYS A 1 86 ? -8.263 7.326 9.781 1.00 90.81 86 LYS A O 1
ATOM 740 N N . GLY A 1 87 ? -7.899 8.103 7.701 1.00 93.88 87 GLY A N 1
ATOM 741 C CA . GLY A 1 87 ? -8.469 9.431 7.951 1.00 93.88 87 GLY A CA 1
ATOM 742 C C . GLY A 1 87 ? -9.969 9.378 8.251 1.00 93.88 87 GLY A C 1
ATOM 743 O O . GLY A 1 87 ? -10.442 9.993 9.205 1.00 93.88 87 GLY A O 1
ATOM 744 N N . TRP A 1 88 ? -10.721 8.578 7.492 1.00 96.50 88 TRP A N 1
ATOM 745 C CA . TRP A 1 88 ? -12.160 8.405 7.679 1.00 96.50 88 TRP A CA 1
ATOM 746 C C . TRP A 1 88 ? -12.508 7.882 9.078 1.00 96.50 88 TRP A C 1
ATOM 748 O O . TRP A 1 88 ? -13.436 8.410 9.698 1.00 96.50 88 TRP A O 1
ATOM 758 N N . LEU A 1 89 ? -11.742 6.902 9.582 1.00 95.44 89 LEU A N 1
ATOM 759 C CA . LEU A 1 89 ? -11.886 6.342 10.930 1.00 95.44 89 LEU A CA 1
ATOM 760 C C . LEU A 1 89 ? -11.464 7.333 12.021 1.00 95.44 89 LEU A C 1
ATOM 762 O O . LEU A 1 89 ? -12.150 7.440 13.035 1.00 95.44 89 LEU A O 1
ATOM 766 N N . GLN A 1 90 ? -10.377 8.087 11.818 1.00 94.19 90 GLN A N 1
ATOM 767 C CA . GLN A 1 90 ? -9.922 9.114 12.769 1.00 94.19 90 GLN A CA 1
ATOM 768 C C . GLN A 1 90 ? -10.977 10.204 13.001 1.00 94.19 90 GLN A C 1
ATOM 770 O O . GLN A 1 90 ? -11.126 10.687 14.119 1.00 94.19 90 GLN A O 1
ATOM 775 N N . LEU A 1 91 ? -11.745 10.549 11.965 1.00 96.62 91 LEU A N 1
ATOM 776 C CA . LEU A 1 91 ? -12.823 11.537 12.043 1.00 96.62 91 LEU A CA 1
ATOM 777 C C . LEU A 1 91 ? -14.138 10.975 12.609 1.00 96.62 91 LEU A C 1
ATOM 779 O O . LEU A 1 91 ? -15.085 11.730 12.820 1.00 96.62 91 LEU 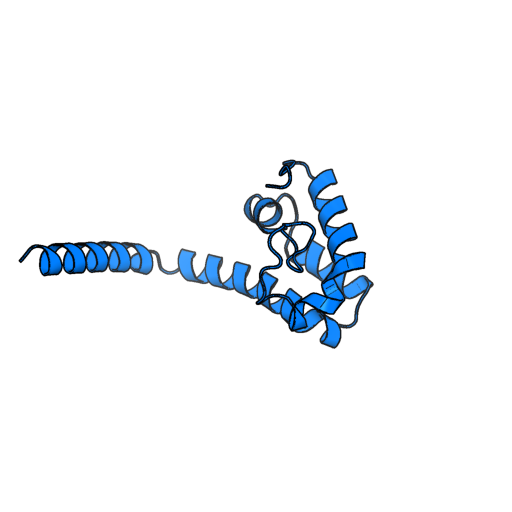A O 1
ATOM 783 N N . ARG A 1 92 ? -14.243 9.656 12.820 1.00 96.81 92 ARG A N 1
ATOM 784 C CA . ARG A 1 92 ? -15.491 8.978 13.217 1.00 96.81 92 ARG A CA 1
ATOM 785 C C . ARG A 1 92 ? -15.262 7.981 14.356 1.00 96.81 92 ARG A C 1
ATOM 787 O O . ARG A 1 92 ? -15.539 6.791 14.193 1.00 96.81 92 ARG A O 1
ATOM 794 N N . PRO A 1 93 ? -14.844 8.445 15.549 1.00 94.25 93 PRO A N 1
ATOM 795 C CA . PRO A 1 93 ? -14.616 7.566 16.700 1.00 94.25 93 PRO A CA 1
ATOM 796 C C . PRO A 1 93 ? -15.862 6.751 17.090 1.00 94.25 93 PRO A C 1
ATOM 798 O O . PRO A 1 93 ? -15.742 5.634 17.597 1.00 94.25 93 PRO A O 1
ATOM 801 N N . LYS A 1 94 ? -17.062 7.270 16.789 1.00 96.69 94 LYS A N 1
ATOM 802 C CA . LYS A 1 94 ? -18.339 6.613 17.087 1.00 96.69 94 LYS A CA 1
ATOM 803 C C . LYS A 1 94 ? -18.515 5.259 16.382 1.00 96.69 94 LYS A C 1
ATOM 805 O O . LYS A 1 94 ? -19.158 4.374 16.936 1.00 96.69 94 LYS A O 1
ATOM 810 N N . VAL A 1 95 ? -17.896 5.055 15.215 1.00 96.25 95 VAL A N 1
ATOM 811 C CA . VAL A 1 95 ? -17.991 3.790 14.460 1.00 96.25 95 VAL A CA 1
ATOM 812 C C . VAL A 1 95 ? -17.530 2.608 15.312 1.00 96.25 95 VAL A C 1
ATOM 814 O O . VAL A 1 95 ? -18.189 1.572 15.348 1.00 96.25 95 VAL A O 1
ATOM 817 N N . TRP A 1 96 ? -16.436 2.774 16.061 1.00 93.81 96 TRP A N 1
ATOM 818 C CA . TRP A 1 96 ? -15.933 1.719 16.938 1.00 93.81 96 TRP A CA 1
ATOM 819 C C . TRP A 1 96 ? -16.844 1.472 18.143 1.00 93.81 96 TRP A C 1
ATOM 821 O O . TRP A 1 96 ? -17.081 0.324 18.520 1.00 93.81 96 TRP A O 1
ATOM 831 N N . SER A 1 97 ? -17.370 2.532 18.764 1.00 95.31 97 SER A N 1
ATOM 832 C CA . SER A 1 97 ? -18.300 2.371 19.887 1.00 95.31 97 SER A CA 1
ATOM 833 C C . SER A 1 97 ? -19.619 1.729 19.461 1.00 95.31 97 SER A C 1
ATOM 835 O O . SER A 1 97 ? -20.127 0.877 20.187 1.00 95.31 97 SER A O 1
ATOM 837 N N . ASP A 1 98 ? -20.143 2.097 18.290 1.00 96.56 98 ASP A N 1
ATOM 838 C CA . ASP A 1 98 ? -21.372 1.527 17.738 1.00 96.56 98 ASP A CA 1
ATOM 839 C C . ASP A 1 98 ? -21.170 0.039 17.421 1.00 96.56 98 ASP A C 1
ATOM 841 O O . ASP A 1 98 ? -21.946 -0.784 17.900 1.00 96.56 98 ASP A O 1
ATOM 845 N N . TYR A 1 99 ? -20.059 -0.322 16.765 1.00 95.19 99 TYR A N 1
ATOM 846 C CA . TYR A 1 99 ? -19.684 -1.718 16.524 1.00 95.19 99 TYR A CA 1
ATOM 847 C C . TYR A 1 99 ? -19.634 -2.551 17.814 1.00 95.19 99 TYR A C 1
ATOM 849 O O . TYR A 1 99 ? -20.232 -3.624 17.883 1.00 95.19 99 TYR A O 1
ATOM 857 N N . LYS A 1 100 ? -18.967 -2.056 18.869 1.00 96.00 100 LYS A N 1
ATOM 858 C CA . LYS A 1 100 ? -18.912 -2.758 20.163 1.00 96.00 100 LYS A CA 1
ATOM 859 C C . LYS A 1 100 ? -20.296 -2.937 20.784 1.00 96.00 100 LYS A C 1
ATOM 861 O O . LYS A 1 100 ? -20.591 -4.008 21.300 1.00 96.00 100 LYS A O 1
ATOM 866 N N . ARG A 1 101 ? -21.146 -1.907 20.738 1.00 96.31 101 ARG A N 1
ATOM 867 C CA . ARG A 1 101 ? -22.518 -1.991 21.258 1.00 96.31 101 ARG A CA 1
ATOM 868 C C . ARG A 1 101 ? -23.331 -3.037 20.499 1.00 96.31 101 ARG A C 1
ATOM 870 O O . ARG A 1 101 ? -24.058 -3.806 21.121 1.00 96.31 101 ARG A O 1
ATOM 877 N N . ASP A 1 102 ? -23.218 -3.061 19.177 1.00 95.75 102 ASP A N 1
ATOM 878 C CA . ASP A 1 102 ? -23.981 -3.987 18.345 1.00 95.75 102 ASP A CA 1
ATOM 879 C C . ASP A 1 102 ? -23.487 -5.434 18.514 1.00 95.75 102 ASP A C 1
ATOM 881 O O . ASP A 1 102 ? -24.308 -6.345 18.599 1.00 95.75 102 ASP A O 1
ATOM 885 N N . LEU A 1 103 ? -22.180 -5.649 18.711 1.00 95.38 103 LEU A N 1
ATOM 886 C CA . LEU A 1 103 ? -21.640 -6.951 19.120 1.00 95.38 103 LEU A CA 1
ATOM 887 C C . LEU A 1 103 ? -22.230 -7.454 20.444 1.00 95.38 103 LEU A C 1
ATOM 889 O O . LEU A 1 103 ? -22.571 -8.631 20.548 1.00 95.38 103 LEU A O 1
ATOM 893 N N . GLU A 1 104 ? -22.354 -6.595 21.458 1.00 95.25 104 GLU A N 1
ATOM 894 C CA . GLU A 1 104 ? -22.943 -6.999 22.741 1.00 95.25 104 GLU A CA 1
ATOM 895 C C . GLU A 1 104 ? -24.432 -7.340 22.605 1.00 95.25 104 GLU A C 1
ATOM 897 O O . GLU A 1 104 ? -24.878 -8.348 23.152 1.00 95.25 104 GLU A O 1
ATOM 902 N N . LYS A 1 105 ? -25.191 -6.584 21.800 1.00 93.56 105 LYS A N 1
ATOM 903 C CA . LYS A 1 105 ? -26.589 -6.927 21.482 1.00 93.56 105 LYS A CA 1
ATOM 904 C C . LYS A 1 105 ? -26.706 -8.301 20.824 1.00 93.56 105 LYS A C 1
ATOM 906 O O . LYS A 1 105 ? -27.550 -9.096 21.224 1.00 93.56 105 LYS A O 1
ATOM 911 N N . ILE A 1 106 ? -25.847 -8.598 19.846 1.00 94.56 106 ILE A N 1
ATOM 912 C CA . ILE A 1 106 ? -25.835 -9.900 19.163 1.00 94.56 106 ILE A CA 1
ATOM 913 C C . ILE A 1 106 ? -25.563 -11.029 20.168 1.00 94.56 106 ILE A C 1
ATOM 915 O O . ILE A 1 106 ? -26.275 -12.030 20.173 1.00 94.56 106 ILE A O 1
ATOM 919 N N . LYS A 1 107 ? -24.584 -10.866 21.068 1.00 90.88 107 LYS A N 1
ATOM 920 C CA . LYS A 1 107 ? -24.281 -11.871 22.103 1.00 90.88 107 LYS A CA 1
ATOM 921 C C . LYS A 1 107 ? -25.441 -12.107 23.070 1.00 90.88 107 LYS A C 1
ATOM 923 O O . LYS A 1 107 ? -25.651 -13.247 23.471 1.00 90.88 107 LYS A O 1
ATOM 928 N N . LEU A 1 108 ? -26.162 -11.056 23.461 1.00 84.44 108 LEU A N 1
ATOM 929 C CA . LEU A 1 108 ? -27.331 -11.167 24.341 1.00 84.44 108 LEU A CA 1
ATOM 930 C C . LEU A 1 108 ? -28.473 -11.931 23.654 1.00 84.44 108 LEU A C 1
ATOM 932 O O . LEU A 1 108 ? -29.048 -12.836 24.254 1.00 84.44 108 LEU A O 1
ATOM 936 N N . ASN A 1 109 ? -28.726 -11.642 22.376 1.00 79.69 109 ASN A N 1
ATOM 937 C CA . ASN A 1 109 ? -29.784 -12.293 21.599 1.00 79.69 109 ASN A CA 1
ATOM 938 C C . ASN A 1 109 ? -29.517 -13.784 21.322 1.00 79.69 109 ASN A C 1
ATOM 940 O O . ASN A 1 109 ? -30.464 -14.538 21.159 1.00 79.69 109 ASN A O 1
ATOM 944 N N . HIS A 1 110 ? -28.255 -14.223 21.277 1.00 71.25 110 HIS A N 1
ATOM 945 C CA . HIS A 1 110 ? -27.893 -15.640 21.103 1.00 71.25 110 HIS A CA 1
ATOM 946 C C . HIS A 1 110 ? -27.793 -16.438 22.417 1.00 71.25 110 HIS A C 1
ATOM 948 O O . HIS A 1 110 ? -27.506 -17.632 22.379 1.00 71.25 110 HIS A O 1
ATOM 954 N N . ARG A 1 111 ? -27.972 -15.792 23.577 1.00 60.69 111 ARG A N 1
ATOM 955 C CA . ARG A 1 111 ? -27.995 -16.441 24.904 1.00 60.69 111 ARG A CA 1
ATOM 956 C C . ARG A 1 111 ? -29.410 -16.626 25.469 1.00 60.69 111 ARG A C 1
ATOM 958 O O . ARG A 1 111 ? -29.535 -17.125 26.584 1.00 60.69 111 ARG A O 1
ATOM 965 N N . SER A 1 112 ? -30.425 -16.186 24.726 1.00 50.59 112 SER A N 1
ATOM 966 C CA . SER A 1 112 ? -31.856 -16.349 25.022 1.00 50.59 112 SER A CA 1
ATOM 967 C C . SER A 1 112 ? -32.409 -17.500 24.190 1.00 50.59 112 SER A C 1
ATOM 969 O O . SER A 1 112 ? -33.290 -18.216 24.704 1.00 50.59 112 SER A O 1
#

Mean predicted aligned error: 4.9 Å

Radius of gyration: 17.99 Å; Cα contacts (8 Å, |Δi|>4): 70; chains: 1; bounding box: 49×32×42 Å

Solvent-accessible surface area (backbone atoms only — not comparable to full-atom values): 6716 Å² total; per-residue (Å²): 128,83,85,82,59,99,44,57,67,55,45,52,52,44,51,53,52,33,50,76,75,31,43,80,48,24,83,84,35,58,92,53,85,60,88,45,74,88,66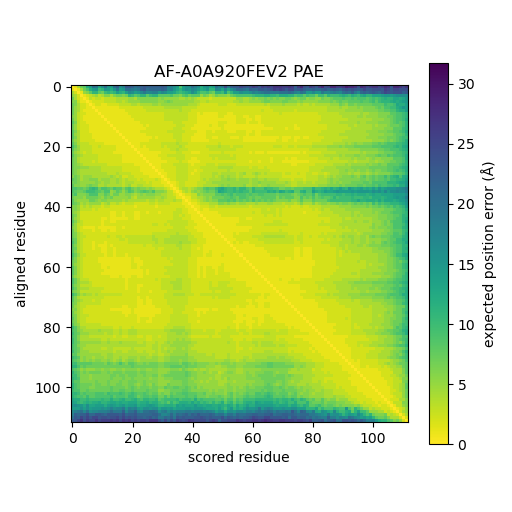,31,42,63,74,82,51,64,65,40,52,72,72,60,64,44,52,70,66,58,54,50,52,59,44,56,74,78,41,62,61,89,67,42,45,62,61,52,49,54,57,48,48,54,54,50,52,52,53,57,47,72,78,37,66,59,58,60,55,50,51,54,52,52,53,52,52,53,55,56,65,74,74,112

pLDDT: mean 92.7, std 9.17, range [49.12, 98.5]

Sequence (112 aa):
MPMFIPSKNAALDRVNQYISEKLIHYQSKRNHDFGGVDSNYVSYLSPYLRHRVITEEYVIKQALSLYPFNKIEKFIQEILWRTYWKGWLQLRPKVWSDYKRDLEKIKLNHRS

Foldseek 3Di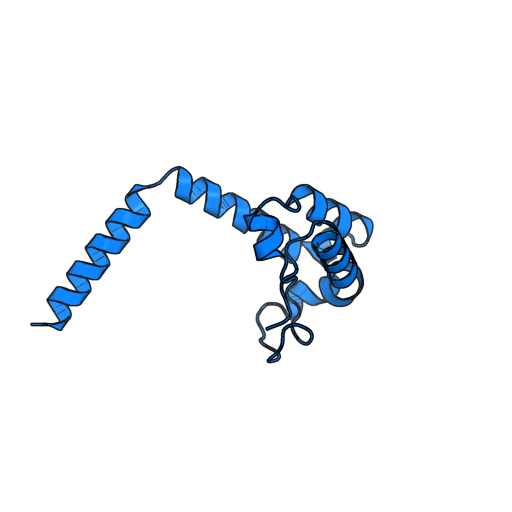:
DPDDDQALVVLVVLLVCLLVPAQLCCVVFVVDDPPDPVRGRDSPNVVCCVVPSDHLVVSVVVNVVVDPCVSRVVVNVVSVVVVVVVVVCVVCVVVVVVVVVVVVVVVVVVVD

Secondary structure (DSSP, 8-state):
------SHHHHHHHHHHHHHHTGGGHHHHTT---SSTTTS-S---HHHHHTTSS-HHHHHHHHHTTS-HHHHHHHHHHHHHHHHHHHHHHT-THHHHHHHHHHHHHHHHT--

Nearest PDB structures (foldseek):
  3zxs-assembly3_C  TM=8.679E-01  e=2.100E-02  Cereibacter sphaeroides 2.4.1
  3zxs-assembly2_B  TM=8.316E-01  e=2.378E-02  Cereibacter sphaeroides 2.4.1
  4dja-assembly1_A  TM=8.964E-01  e=5.680E-02  Agrobacterium fabrum str. C58
  5kcm-assembly2_B  TM=8.616E-01  e=5.338E-02  Agrobacterium fabrum str. C58
  5lfa-assembly1_A  TM=8.622E-01  e=6.045E-02  Agrobacterium fabrum str. C58